Protein AF-A0A382K1B6-F1 (afdb_monomer)

pLDDT: mean 81.61, std 16.97, range [38.62, 98.44]

Structure (mmCIF, N/CA/C/O backbone):
data_AF-A0A382K1B6-F1
#
_entry.id   AF-A0A382K1B6-F1
#
loop_
_atom_site.group_PDB
_atom_site.id
_atom_site.type_symbol
_atom_site.label_atom_id
_atom_site.label_alt_id
_atom_site.label_comp_id
_atom_site.label_asym_id
_atom_site.label_entity_id
_atom_site.label_seq_id
_atom_site.pdbx_PDB_ins_code
_atom_site.Cartn_x
_atom_site.Cartn_y
_atom_site.Cartn_z
_atom_site.occupancy
_atom_site.B_iso_or_equiv
_atom_site.auth_seq_id
_atom_site.auth_comp_id
_atom_site.auth_asym_id
_atom_site.auth_atom_id
_atom_site.pdbx_PDB_model_num
ATOM 1 N N . ASP A 1 1 ? 16.438 2.794 -19.062 1.00 61.06 1 ASP A N 1
ATOM 2 C CA . ASP A 1 1 ? 15.133 2.669 -19.737 1.00 61.06 1 ASP A CA 1
ATOM 3 C C . ASP A 1 1 ? 14.566 1.275 -19.597 1.00 61.06 1 ASP A C 1
ATOM 5 O O . ASP A 1 1 ? 15.215 0.308 -19.989 1.00 61.06 1 ASP A O 1
ATOM 9 N N . ASP A 1 2 ? 13.371 1.182 -19.017 1.00 67.75 2 ASP A N 1
ATOM 10 C CA . ASP A 1 2 ? 12.575 -0.043 -18.991 1.00 67.75 2 ASP A CA 1
ATOM 11 C C . ASP A 1 2 ? 11.962 -0.269 -20.380 1.00 67.75 2 ASP A C 1
ATOM 13 O O . ASP A 1 2 ? 10.885 0.226 -20.700 1.00 67.75 2 ASP A O 1
ATOM 17 N N . LYS A 1 3 ? 12.677 -1.012 -21.229 1.00 71.62 3 LYS A N 1
ATOM 18 C CA . LYS A 1 3 ? 12.240 -1.328 -22.600 1.00 71.62 3 LYS A CA 1
ATOM 19 C C . LYS A 1 3 ? 10.991 -2.217 -22.647 1.00 71.62 3 LYS A C 1
ATOM 21 O O . LYS A 1 3 ? 10.421 -2.395 -23.718 1.00 71.62 3 LYS A O 1
ATOM 26 N N . THR A 1 4 ? 10.601 -2.796 -21.511 1.00 77.00 4 THR A N 1
ATOM 27 C CA . THR A 1 4 ? 9.505 -3.764 -21.392 1.00 77.00 4 THR A CA 1
ATOM 28 C C . THR A 1 4 ? 8.228 -3.160 -20.806 1.00 77.00 4 THR A C 1
ATOM 30 O O . THR A 1 4 ? 7.162 -3.753 -20.944 1.00 77.00 4 THR A O 1
ATOM 33 N N . GLY A 1 5 ? 8.317 -1.987 -20.168 1.00 85.25 5 GLY A N 1
ATOM 34 C CA . GLY A 1 5 ? 7.205 -1.330 -19.473 1.00 85.25 5 GLY A CA 1
ATOM 35 C C . GLY A 1 5 ? 6.766 -2.032 -18.181 1.00 85.25 5 GLY A C 1
ATOM 36 O O . GLY A 1 5 ? 5.759 -1.645 -17.587 1.00 85.25 5 GLY A O 1
ATOM 37 N N . ILE A 1 6 ? 7.496 -3.060 -17.742 1.00 86.31 6 ILE A N 1
ATOM 38 C CA . ILE A 1 6 ? 7.203 -3.867 -16.553 1.00 86.31 6 ILE A CA 1
ATOM 39 C C . ILE A 1 6 ? 7.291 -3.016 -15.280 1.00 86.31 6 ILE A C 1
ATOM 41 O O . ILE A 1 6 ? 6.363 -3.018 -14.467 1.00 86.31 6 ILE A O 1
ATOM 45 N N . GLY A 1 7 ? 8.355 -2.228 -15.136 1.00 87.00 7 GLY A N 1
ATOM 46 C CA . GLY A 1 7 ? 8.539 -1.311 -14.016 1.00 87.00 7 GLY A CA 1
ATOM 47 C C . GLY A 1 7 ? 7.517 -0.175 -14.043 1.00 87.00 7 GLY A C 1
ATOM 48 O O . GLY A 1 7 ? 6.980 0.200 -13.000 1.00 87.00 7 GLY A O 1
ATOM 49 N N . THR A 1 8 ? 7.163 0.329 -15.233 1.00 91.12 8 THR A N 1
ATOM 50 C CA . THR A 1 8 ? 6.077 1.317 -15.378 1.00 91.12 8 THR A CA 1
ATOM 51 C C . THR A 1 8 ? 4.728 0.748 -14.937 1.00 91.12 8 THR A C 1
ATOM 53 O O . THR A 1 8 ? 3.986 1.414 -14.213 1.00 91.12 8 THR A O 1
ATOM 56 N N . LEU A 1 9 ? 4.412 -0.488 -15.329 1.00 93.19 9 LEU A N 1
ATOM 57 C CA . LEU A 1 9 ? 3.174 -1.153 -14.935 1.00 93.19 9 LEU A CA 1
ATOM 58 C C . LEU A 1 9 ? 3.130 -1.398 -13.420 1.00 93.19 9 LEU A C 1
ATOM 60 O O . LEU A 1 9 ? 2.115 -1.102 -12.789 1.00 93.19 9 LEU A O 1
ATOM 64 N N . ALA A 1 10 ? 4.227 -1.877 -12.826 1.00 92.75 10 ALA A N 1
ATOM 65 C CA . ALA A 1 10 ? 4.334 -2.060 -11.379 1.00 92.75 10 ALA A CA 1
ATOM 66 C C . ALA A 1 10 ? 4.128 -0.735 -10.624 1.00 92.75 10 ALA A C 1
ATOM 68 O O . ALA A 1 10 ? 3.321 -0.670 -9.693 1.00 92.75 10 ALA A O 1
ATOM 69 N N . ALA A 1 11 ? 4.773 0.346 -11.075 1.00 91.06 11 ALA A N 1
ATOM 70 C CA . ALA A 1 11 ? 4.613 1.677 -10.495 1.00 91.06 11 ALA A CA 1
ATOM 71 C C . ALA A 1 11 ? 3.174 2.209 -10.625 1.00 91.06 11 ALA 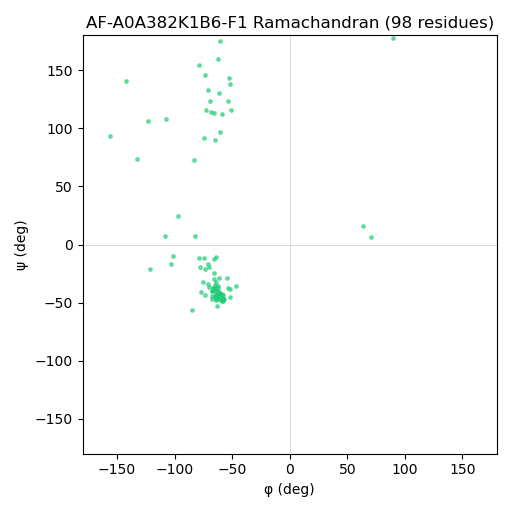A C 1
ATOM 73 O O . ALA A 1 11 ? 2.662 2.834 -9.696 1.00 91.06 11 ALA A O 1
ATOM 74 N N . ALA A 1 12 ? 2.490 1.938 -11.741 1.00 93.75 12 ALA A N 1
ATOM 75 C CA . ALA A 1 12 ? 1.097 2.339 -11.932 1.00 93.75 12 ALA A CA 1
ATOM 76 C C . ALA A 1 12 ? 0.156 1.656 -10.924 1.00 93.75 12 ALA A C 1
ATOM 78 O O . ALA A 1 12 ? -0.681 2.330 -10.319 1.00 93.75 12 ALA A O 1
ATOM 79 N N . TYR A 1 13 ? 0.323 0.348 -10.693 1.00 96.88 13 TYR A N 1
ATOM 80 C CA . TYR A 1 13 ? -0.421 -0.365 -9.649 1.00 96.88 13 TYR A CA 1
ATOM 81 C C . TYR A 1 13 ? -0.091 0.175 -8.254 1.00 96.88 13 TYR A C 1
ATOM 83 O O . TYR A 1 13 ? -1.009 0.468 -7.494 1.00 96.88 13 TYR A O 1
ATOM 91 N N . ALA A 1 14 ? 1.189 0.396 -7.938 1.00 94.06 14 ALA A N 1
ATOM 92 C CA . ALA A 1 14 ? 1.589 0.965 -6.650 1.00 94.06 14 ALA A CA 1
ATOM 93 C C . ALA A 1 14 ? 0.950 2.344 -6.400 1.00 94.06 14 ALA A C 1
ATOM 95 O O . ALA A 1 14 ? 0.363 2.572 -5.343 1.00 94.06 14 ALA A O 1
ATOM 96 N N . ASN A 1 15 ? 0.984 3.239 -7.392 1.00 93.38 15 ASN A N 1
ATOM 97 C CA . ASN A 1 15 ? 0.370 4.566 -7.297 1.00 93.38 15 ASN A CA 1
ATOM 98 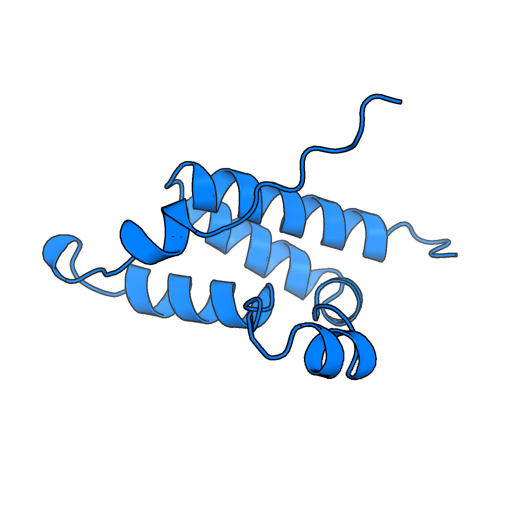C C . ASN A 1 15 ? -1.152 4.489 -7.132 1.00 93.38 15 ASN A C 1
ATOM 100 O O . ASN A 1 15 ? -1.726 5.236 -6.338 1.00 93.38 15 ASN A O 1
ATOM 104 N N . ARG A 1 16 ? -1.815 3.573 -7.849 1.00 96.19 16 ARG A N 1
ATOM 105 C CA . ARG A 1 16 ? -3.257 3.348 -7.688 1.00 96.19 16 ARG A CA 1
ATOM 106 C C . ARG A 1 16 ? -3.593 2.826 -6.291 1.00 96.19 16 ARG A C 1
ATOM 108 O O . ARG A 1 16 ? -4.557 3.306 -5.696 1.00 96.19 16 ARG A O 1
ATOM 115 N N . GLY A 1 17 ? -2.764 1.931 -5.752 1.00 96.06 17 GLY A N 1
ATOM 116 C CA . GLY A 1 17 ? -2.869 1.449 -4.379 1.00 96.06 17 GLY A CA 1
ATOM 117 C C . GLY A 1 17 ? -2.798 2.587 -3.362 1.00 96.06 17 GLY A C 1
ATOM 118 O O . GLY A 1 17 ? -3.685 2.696 -2.525 1.00 96.06 17 GLY A O 1
ATOM 119 N N . ILE A 1 18 ? -1.839 3.510 -3.508 1.00 92.06 18 ILE A N 1
ATOM 120 C CA . ILE A 1 18 ? -1.704 4.693 -2.632 1.00 92.06 18 ILE A CA 1
ATOM 121 C C . ILE A 1 18 ? -2.961 5.570 -2.662 1.00 92.06 18 ILE A C 1
ATOM 123 O O . ILE A 1 18 ? -3.404 6.062 -1.625 1.00 92.06 18 ILE A O 1
ATOM 127 N N . ILE A 1 19 ? -3.544 5.787 -3.845 1.00 93.38 19 ILE A N 1
ATOM 128 C CA . ILE A 1 19 ? -4.765 6.594 -3.987 1.00 93.38 19 ILE A CA 1
ATOM 129 C C . ILE A 1 19 ? -5.939 5.927 -3.263 1.00 93.38 19 ILE A C 1
ATOM 131 O O . ILE A 1 19 ? -6.671 6.600 -2.539 1.00 93.38 19 ILE A O 1
ATOM 135 N N . LYS A 1 20 ? -6.109 4.613 -3.430 1.00 95.81 20 LYS A N 1
ATOM 136 C CA . LYS A 1 20 ? -7.156 3.847 -2.743 1.00 95.81 20 LYS A CA 1
ATOM 137 C C . LYS A 1 20 ? -6.965 3.828 -1.230 1.00 95.81 20 LYS A C 1
ATOM 139 O O . LYS A 1 20 ? -7.921 4.079 -0.507 1.00 95.81 20 LYS A O 1
ATOM 144 N N . ASP A 1 21 ? -5.731 3.637 -0.771 1.00 92.88 21 ASP A N 1
ATOM 145 C CA . ASP A 1 21 ? -5.355 3.634 0.647 1.00 92.88 21 ASP A CA 1
ATOM 146 C C . ASP A 1 21 ? -5.759 4.958 1.317 1.00 92.88 21 ASP A C 1
ATOM 148 O O . ASP A 1 21 ? -6.471 4.981 2.318 1.00 92.88 21 ASP A O 1
ATOM 152 N N . ARG A 1 22 ? -5.440 6.087 0.668 1.00 89.00 22 ARG A N 1
ATOM 153 C CA . ARG A 1 22 ? -5.859 7.430 1.111 1.00 89.00 22 ARG A CA 1
ATOM 154 C C . ARG A 1 22 ? -7.371 7.639 1.088 1.00 89.00 22 ARG A C 1
ATOM 156 O O . ARG A 1 22 ? -7.902 8.364 1.926 1.00 89.00 22 ARG A O 1
ATOM 163 N N . ASN A 1 23 ? -8.062 7.002 0.149 1.00 92.44 23 ASN A N 1
ATOM 164 C CA . ASN A 1 23 ? -9.521 7.008 0.065 1.00 92.44 23 ASN A CA 1
ATOM 165 C C . ASN A 1 23 ? -10.180 5.978 0.999 1.00 92.44 23 ASN A C 1
ATOM 167 O O . ASN A 1 23 ? -11.398 5.817 0.944 1.00 92.44 23 ASN A O 1
ATOM 171 N N . LYS A 1 24 ? -9.402 5.310 1.865 1.00 94.31 24 LYS A N 1
ATOM 172 C CA . LYS A 1 24 ? -9.850 4.267 2.801 1.00 94.31 24 LYS A CA 1
ATOM 173 C C . LYS A 1 24 ? -10.400 3.004 2.125 1.00 94.31 24 LYS A C 1
ATOM 175 O O . LYS A 1 24 ? -11.026 2.176 2.782 1.00 94.31 24 LYS A O 1
ATO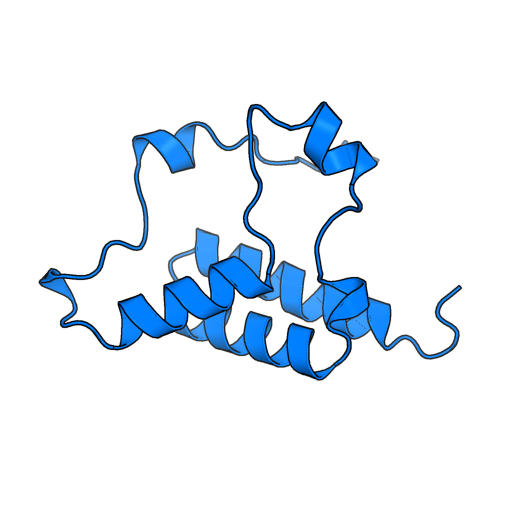M 180 N N . ASP A 1 25 ? -10.129 2.823 0.833 1.00 97.50 25 ASP A N 1
ATOM 181 C CA . ASP A 1 25 ? -10.339 1.565 0.112 1.00 97.50 25 ASP A CA 1
ATOM 182 C C . ASP A 1 25 ? -9.133 0.644 0.356 1.00 97.50 25 ASP A C 1
ATOM 184 O O . ASP A 1 25 ? -8.253 0.467 -0.489 1.00 97.50 25 ASP A O 1
ATOM 188 N N . TYR A 1 26 ? -9.050 0.113 1.576 1.00 96.88 26 TYR A N 1
ATOM 189 C CA . TYR A 1 26 ? -7.887 -0.650 2.032 1.00 96.88 26 TYR A CA 1
ATOM 190 C C . TYR A 1 26 ? -7.766 -2.022 1.360 1.00 96.88 26 TYR A C 1
ATOM 192 O O . TYR A 1 26 ? -6.654 -2.469 1.081 1.00 96.88 26 TYR A O 1
ATOM 200 N N . GLU A 1 27 ? -8.886 -2.677 1.047 1.00 97.88 27 GLU A N 1
ATOM 201 C CA . GLU A 1 27 ? -8.877 -3.945 0.309 1.00 97.88 27 GLU A CA 1
ATOM 202 C C . GLU A 1 27 ? -8.400 -3.738 -1.130 1.00 97.88 27 GLU A C 1
ATOM 204 O O . GLU A 1 27 ? -7.510 -4.451 -1.606 1.00 97.88 27 GLU A O 1
ATOM 209 N N . GLY A 1 28 ? -8.929 -2.718 -1.814 1.00 98.12 28 GLY A N 1
ATOM 210 C CA . GLY A 1 28 ? -8.498 -2.369 -3.159 1.00 98.12 28 GLY A CA 1
ATOM 211 C C . GLY A 1 28 ? -7.044 -1.894 -3.204 1.00 98.12 28 GLY A C 1
ATOM 212 O O . GLY A 1 28 ? -6.344 -2.189 -4.177 1.00 98.12 28 GLY A O 1
ATOM 213 N N . ALA A 1 29 ? -6.577 -1.191 -2.167 1.00 97.50 29 ALA A N 1
ATOM 214 C CA . ALA A 1 29 ? -5.177 -0.802 -2.019 1.00 97.50 29 ALA A CA 1
ATOM 215 C C . ALA A 1 29 ? -4.263 -2.019 -1.857 1.00 97.50 29 ALA A C 1
ATOM 217 O O . ALA A 1 29 ? -3.265 -2.140 -2.569 1.00 97.50 29 ALA A O 1
ATOM 218 N N . PHE A 1 30 ? -4.632 -2.953 -0.976 1.00 97.62 30 PHE A N 1
ATOM 219 C CA . PHE A 1 30 ? -3.886 -4.189 -0.757 1.00 97.62 30 PHE A CA 1
ATOM 220 C C . PHE A 1 30 ? -3.744 -5.008 -2.047 1.00 97.62 30 PHE A C 1
ATOM 222 O O . PHE A 1 30 ? -2.632 -5.407 -2.401 1.00 97.62 30 PHE A O 1
ATOM 229 N N . GLN A 1 31 ? -4.837 -5.192 -2.795 1.00 98.00 31 GLN A N 1
ATOM 230 C CA . GLN A 1 31 ? -4.810 -5.900 -4.081 1.00 98.00 31 GLN A CA 1
ATOM 231 C C . GLN A 1 31 ? -3.842 -5.252 -5.081 1.00 98.00 31 GLN A C 1
ATOM 233 O O . GLN A 1 31 ? -3.068 -5.949 -5.744 1.00 98.00 31 GLN A O 1
ATOM 238 N N . ASP A 1 32 ? -3.852 -3.920 -5.170 1.00 98.44 32 ASP A N 1
ATOM 239 C CA . ASP A 1 32 ? -2.967 -3.175 -6.065 1.00 98.44 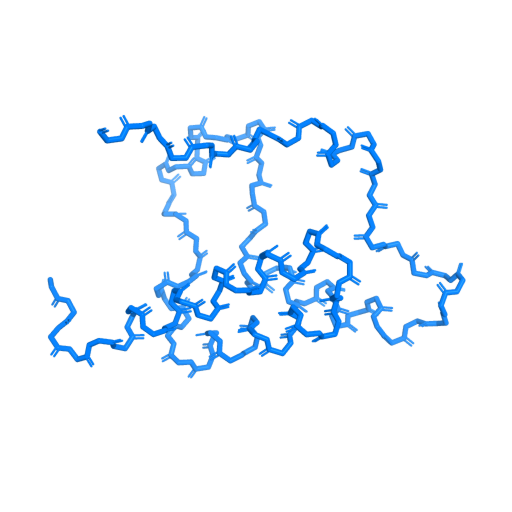32 ASP A CA 1
ATOM 240 C C . ASP A 1 32 ? -1.496 -3.265 -5.638 1.00 98.44 32 ASP A C 1
ATOM 242 O O . ASP A 1 32 ? -0.624 -3.466 -6.487 1.00 98.44 32 ASP A O 1
ATOM 246 N N . TYR A 1 33 ? -1.205 -3.205 -4.337 1.00 95.94 33 TYR A N 1
ATOM 247 C CA . TYR A 1 33 ? 0.156 -3.380 -3.832 1.00 95.94 33 TYR A CA 1
ATOM 248 C C . TYR A 1 33 ? 0.699 -4.790 -4.083 1.00 95.94 33 TYR A C 1
ATOM 250 O O . TYR A 1 33 ? 1.829 -4.934 -4.555 1.00 95.94 33 TYR A O 1
ATOM 258 N N . VAL A 1 34 ? -0.101 -5.832 -3.832 1.00 97.06 34 VAL A N 1
ATOM 259 C CA . VAL A 1 34 ? 0.283 -7.225 -4.123 1.00 97.06 34 VAL A CA 1
ATOM 260 C C . VAL A 1 34 ? 0.550 -7.405 -5.614 1.00 97.06 34 VAL A C 1
ATOM 262 O O . VAL A 1 34 ? 1.551 -8.016 -5.997 1.00 97.06 34 VAL A O 1
ATOM 265 N N . LYS A 1 35 ? -0.300 -6.827 -6.471 1.00 96.56 35 LYS A N 1
ATOM 266 C CA . LYS A 1 35 ? -0.108 -6.885 -7.921 1.00 96.56 35 LYS A CA 1
ATOM 267 C C . LYS A 1 35 ? 1.182 -6.187 -8.351 1.00 96.56 35 LYS A C 1
ATOM 269 O O . LYS A 1 35 ? 1.924 -6.759 -9.145 1.00 96.56 35 LYS A O 1
ATOM 274 N N . ALA A 1 36 ? 1.465 -5.001 -7.814 1.00 95.12 36 ALA A N 1
ATOM 275 C CA . ALA A 1 36 ? 2.686 -4.252 -8.101 1.00 95.12 36 ALA A CA 1
ATOM 276 C C . ALA A 1 36 ? 3.951 -5.045 -7.728 1.00 95.12 36 ALA A C 1
ATOM 278 O O . ALA A 1 36 ? 4.847 -5.205 -8.557 1.00 95.12 36 ALA A O 1
ATOM 279 N N . LEU A 1 37 ? 3.982 -5.607 -6.513 1.00 92.94 37 LEU A N 1
ATOM 280 C CA . LEU A 1 37 ? 5.088 -6.436 -6.017 1.00 92.94 37 LEU A CA 1
ATOM 281 C C . LEU A 1 37 ? 5.284 -7.710 -6.853 1.00 92.94 37 LEU A C 1
ATOM 283 O O . LEU A 1 37 ? 6.417 -8.140 -7.054 1.00 92.94 37 LEU A O 1
ATOM 287 N N . GL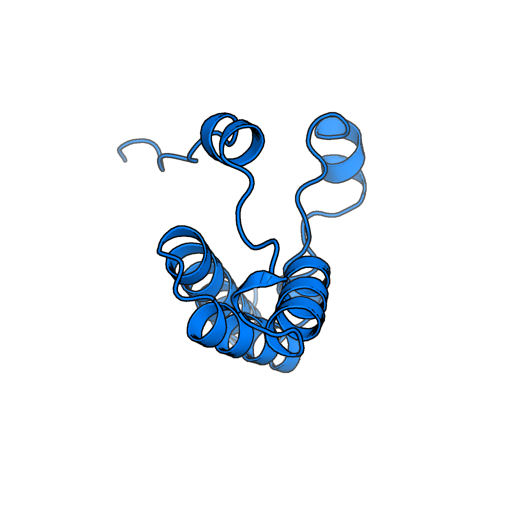Y A 1 38 ? 4.195 -8.303 -7.351 1.00 91.75 38 GLY A N 1
ATOM 288 C CA . GLY A 1 38 ? 4.244 -9.479 -8.222 1.00 91.75 38 GLY A CA 1
ATOM 289 C C . GLY A 1 38 ? 4.708 -9.194 -9.656 1.00 91.75 38 GLY A C 1
ATOM 290 O O . GLY A 1 38 ? 5.148 -10.119 -10.332 1.00 91.75 38 GLY A O 1
ATOM 291 N N . ILE A 1 39 ? 4.609 -7.945 -10.127 1.00 93.12 39 ILE A N 1
ATOM 292 C CA . ILE A 1 39 ? 5.093 -7.531 -11.454 1.00 93.12 39 ILE A CA 1
ATOM 293 C C . ILE A 1 39 ? 6.584 -7.199 -11.388 1.00 93.12 39 ILE A C 1
ATOM 295 O O . ILE A 1 39 ? 7.372 -7.779 -12.129 1.00 93.12 39 ILE A O 1
ATOM 299 N N . ASP A 1 40 ? 6.962 -6.275 -10.503 1.00 90.62 40 ASP A N 1
ATOM 300 C CA . ASP A 1 40 ? 8.354 -5.870 -10.306 1.00 90.62 40 ASP A CA 1
ATOM 301 C C . ASP A 1 40 ? 8.544 -5.285 -8.906 1.00 90.62 40 ASP A C 1
ATOM 303 O O . ASP A 1 40 ? 8.352 -4.092 -8.658 1.00 90.62 40 ASP A O 1
ATOM 307 N N . HIS A 1 41 ? 8.940 -6.147 -7.971 1.00 84.50 41 HIS A N 1
ATOM 308 C CA . HIS A 1 41 ? 9.205 -5.746 -6.595 1.00 84.50 41 HIS A CA 1
ATOM 309 C C . HIS A 1 41 ? 10.406 -4.802 -6.461 1.00 84.50 41 HIS A C 1
ATOM 311 O O . HIS A 1 41 ? 10.454 -4.055 -5.486 1.00 84.50 41 HIS A O 1
ATOM 317 N N . VAL A 1 42 ? 11.366 -4.820 -7.395 1.00 85.25 42 VAL A N 1
ATOM 318 C CA . VAL A 1 42 ? 12.551 -3.949 -7.344 1.00 85.25 42 VAL A CA 1
ATOM 319 C C . VAL A 1 42 ? 12.146 -2.524 -7.701 1.00 85.25 42 VAL A C 1
ATOM 321 O O . VAL A 1 42 ? 12.519 -1.589 -6.992 1.00 85.25 42 VAL A O 1
ATOM 324 N N . ALA A 1 43 ? 11.314 -2.360 -8.732 1.00 84.88 43 ALA A N 1
ATOM 325 C CA . ALA A 1 43 ? 10.792 -1.055 -9.137 1.00 84.88 43 ALA A CA 1
ATOM 326 C C . ALA A 1 43 ? 9.941 -0.377 -8.046 1.00 84.88 43 ALA A C 1
ATOM 328 O O . ALA A 1 43 ? 9.905 0.852 -7.976 1.00 84.88 43 ALA A O 1
ATOM 329 N N . VAL A 1 44 ? 9.274 -1.154 -7.182 1.00 83.19 44 VAL A N 1
ATOM 330 C CA . VAL A 1 44 ? 8.385 -0.630 -6.123 1.00 83.19 44 VAL A CA 1
ATOM 331 C C . VAL A 1 44 ? 8.945 -0.764 -4.701 1.00 83.19 44 VAL A C 1
ATOM 333 O O . VAL A 1 44 ? 8.244 -0.454 -3.734 1.00 83.19 44 VAL A O 1
ATOM 336 N N . ALA A 1 45 ? 10.208 -1.179 -4.546 1.00 75.31 45 ALA A N 1
ATOM 337 C CA . ALA A 1 45 ? 10.865 -1.356 -3.244 1.00 75.31 45 ALA A CA 1
ATOM 338 C C . ALA A 1 45 ? 11.022 -0.046 -2.443 1.00 75.31 45 ALA A C 1
ATOM 340 O O . ALA A 1 45 ? 11.327 -0.079 -1.252 1.00 75.31 45 ALA A O 1
ATOM 341 N N . GLY A 1 46 ? 10.770 1.101 -3.073 1.00 69.62 46 GLY A N 1
ATOM 342 C CA . GLY A 1 46 ? 11.015 2.415 -2.500 1.00 69.62 46 GLY A CA 1
ATOM 343 C C . GLY A 1 46 ? 12.424 2.910 -2.822 1.00 69.62 46 GLY A C 1
ATOM 344 O O . GLY A 1 46 ? 13.196 2.237 -3.510 1.00 69.62 46 GLY A O 1
ATOM 345 N N . PRO A 1 47 ? 12.760 4.132 -2.397 1.00 62.94 47 PRO A N 1
ATOM 346 C CA . PRO A 1 47 ? 13.996 4.753 -2.816 1.00 62.94 47 PRO A CA 1
ATOM 347 C C . PRO A 1 47 ? 15.193 4.102 -2.107 1.00 62.94 47 PRO A C 1
ATOM 349 O O . PRO A 1 47 ? 15.100 3.672 -0.958 1.00 62.94 47 PRO A O 1
ATOM 352 N N . GLY A 1 48 ? 16.327 4.018 -2.808 1.00 65.69 48 GLY A N 1
ATOM 353 C CA . GLY A 1 48 ? 17.548 3.411 -2.278 1.00 65.69 48 GLY A CA 1
ATOM 354 C C . GLY A 1 48 ? 18.077 4.109 -1.018 1.00 65.69 48 GLY A C 1
ATOM 355 O O . GLY A 1 48 ? 17.595 5.166 -0.606 1.00 65.69 48 GLY A O 1
ATOM 356 N N . LEU A 1 49 ? 19.129 3.535 -0.426 1.00 64.69 49 LEU A N 1
ATOM 357 C CA . LEU A 1 49 ? 19.698 3.958 0.865 1.00 64.69 49 LEU A CA 1
ATOM 358 C C . LEU A 1 49 ? 19.914 5.480 1.001 1.00 64.69 49 LEU A C 1
ATOM 360 O O . LEU A 1 49 ? 19.682 6.031 2.073 1.00 64.69 49 LEU A O 1
ATOM 364 N N . GLY A 1 50 ? 20.294 6.176 -0.076 1.00 59.78 50 GLY A N 1
ATOM 365 C CA . GLY A 1 50 ? 20.527 7.626 -0.057 1.00 59.78 50 GLY A CA 1
ATOM 366 C C . GLY A 1 50 ? 19.297 8.459 0.323 1.00 59.78 50 GLY A C 1
ATOM 367 O O . GLY A 1 50 ? 19.401 9.375 1.136 1.00 59.78 50 GLY A O 1
ATOM 368 N N . THR A 1 51 ? 18.112 8.124 -0.191 1.00 59.69 51 THR A N 1
ATOM 369 C CA . THR A 1 51 ? 16.874 8.840 0.161 1.00 59.69 51 THR A CA 1
ATOM 370 C C . THR A 1 51 ? 16.388 8.469 1.555 1.00 59.69 51 THR A C 1
ATOM 372 O O . THR A 1 51 ? 15.845 9.324 2.246 1.00 59.69 51 THR A O 1
ATOM 375 N N . ILE A 1 52 ? 16.618 7.229 1.998 1.00 61.19 52 ILE A N 1
ATOM 376 C CA . ILE A 1 52 ? 16.293 6.790 3.365 1.00 61.19 52 ILE A CA 1
ATOM 377 C C . ILE A 1 52 ? 17.079 7.617 4.390 1.00 61.19 52 ILE A C 1
ATOM 379 O O . ILE A 1 52 ? 16.515 8.052 5.391 1.00 61.19 52 ILE A O 1
ATOM 383 N N . ILE A 1 53 ? 18.362 7.876 4.120 1.00 60.56 53 ILE A N 1
ATOM 384 C CA . ILE A 1 53 ? 19.227 8.680 4.993 1.00 60.56 53 ILE A CA 1
ATOM 385 C C . ILE A 1 53 ? 18.782 10.150 5.010 1.00 60.56 53 ILE A C 1
ATOM 387 O O . ILE A 1 53 ? 18.693 10.752 6.078 1.00 60.56 53 ILE A O 1
ATOM 391 N N . LEU A 1 54 ? 18.461 10.729 3.848 1.00 58.91 54 LEU A N 1
ATOM 392 C CA . LEU A 1 54 ? 18.029 12.130 3.754 1.00 58.91 54 LEU A CA 1
ATOM 393 C C . LEU A 1 54 ? 16.631 12.3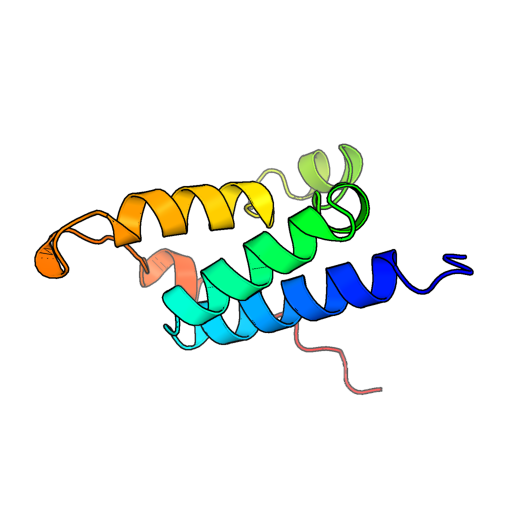64 4.353 1.00 58.91 54 LEU A C 1
ATOM 395 O O . LEU A 1 54 ? 16.409 13.374 5.018 1.00 58.91 54 LEU A O 1
ATOM 399 N N . ASN A 1 55 ? 15.713 11.410 4.182 1.00 53.62 55 ASN A N 1
ATOM 400 C CA . ASN A 1 55 ? 14.350 11.460 4.716 1.00 53.62 55 ASN A CA 1
ATOM 401 C C . ASN A 1 55 ? 14.204 10.686 6.036 1.00 53.62 55 ASN A C 1
ATOM 403 O O . ASN A 1 55 ? 13.100 10.280 6.382 1.00 53.62 55 ASN A O 1
ATOM 407 N N . TYR A 1 56 ? 15.280 10.504 6.808 1.00 47.06 56 TYR A N 1
ATOM 408 C CA . TYR A 1 56 ? 15.280 9.696 8.038 1.00 47.06 56 TYR A CA 1
ATOM 409 C C . TYR A 1 56 ? 14.205 10.113 9.063 1.00 47.06 56 TYR A C 1
ATOM 411 O O . TYR A 1 56 ? 13.680 9.276 9.793 1.00 47.06 56 TYR A O 1
ATOM 419 N N . LYS A 1 57 ? 13.817 11.398 9.086 1.00 50.72 57 LYS A N 1
ATOM 420 C CA . LYS A 1 57 ? 12.721 11.905 9.936 1.00 50.72 57 LYS A CA 1
ATOM 421 C C . LYS A 1 57 ? 11.321 11.441 9.497 1.00 50.72 57 LYS A C 1
ATOM 423 O O . LYS A 1 57 ? 10.401 11.481 10.303 1.00 50.72 57 LYS A O 1
ATOM 428 N N . PHE A 1 58 ? 11.167 10.994 8.251 1.00 52.94 58 PHE A N 1
ATOM 429 C CA . PHE A 1 58 ? 9.921 10.542 7.635 1.00 52.94 58 PHE A CA 1
ATOM 430 C C . PHE A 1 58 ? 10.170 9.206 6.921 1.00 52.94 58 PHE A C 1
ATOM 432 O O . PHE A 1 58 ? 10.246 9.148 5.690 1.00 52.94 58 PHE A O 1
ATOM 439 N N . LYS A 1 59 ? 10.332 8.116 7.686 1.00 53.44 59 LYS A N 1
ATOM 440 C CA . LYS A 1 59 ? 10.438 6.764 7.117 1.00 53.44 59 LYS A CA 1
ATOM 441 C C . LYS A 1 59 ? 9.148 6.459 6.344 1.00 53.44 59 LYS A C 1
ATOM 443 O O . LYS A 1 59 ? 8.131 6.100 6.926 1.00 53.44 59 LYS A O 1
ATOM 448 N N . SER A 1 60 ? 9.179 6.654 5.030 1.00 56.22 60 SER A N 1
ATOM 449 C CA . SER A 1 60 ? 8.064 6.302 4.153 1.00 56.22 60 SER A CA 1
ATOM 450 C C . SER A 1 60 ? 7.976 4.780 4.127 1.00 56.22 60 SER A C 1
ATOM 452 O O . SER A 1 60 ? 8.976 4.130 3.825 1.00 56.22 60 SER A O 1
ATOM 454 N N . SER A 1 61 ? 6.822 4.207 4.477 1.00 66.75 61 SER A N 1
ATOM 455 C CA . SER A 1 61 ? 6.629 2.763 4.320 1.00 66.75 61 SER A CA 1
ATOM 456 C C . SER A 1 61 ? 6.744 2.407 2.841 1.00 66.75 61 SER A C 1
ATOM 458 O O . SER A 1 61 ? 6.115 3.042 1.992 1.00 66.75 61 SER A O 1
ATOM 460 N N . SER A 1 62 ? 7.556 1.403 2.528 1.00 84.62 62 SER A N 1
ATOM 461 C CA . SER A 1 62 ? 7.593 0.824 1.184 1.00 84.62 62 SER A CA 1
ATOM 462 C C . SER A 1 62 ? 6.235 0.206 0.828 1.00 84.62 62 SER A C 1
ATOM 464 O O . SER A 1 62 ? 5.457 -0.169 1.709 1.00 84.62 62 SER A O 1
ATOM 466 N N . VAL A 1 63 ? 5.968 0.025 -0.471 1.00 89.25 63 VAL A N 1
ATOM 467 C CA . VAL A 1 63 ? 4.772 -0.697 -0.954 1.00 89.25 63 VAL A CA 1
ATOM 468 C C . VAL A 1 63 ? 4.661 -2.071 -0.287 1.00 89.25 63 VAL A C 1
ATOM 470 O O . VAL A 1 63 ? 3.577 -2.494 0.102 1.00 89.25 63 VAL A O 1
ATOM 473 N N . LYS A 1 64 ? 5.803 -2.738 -0.083 1.00 89.75 64 LYS A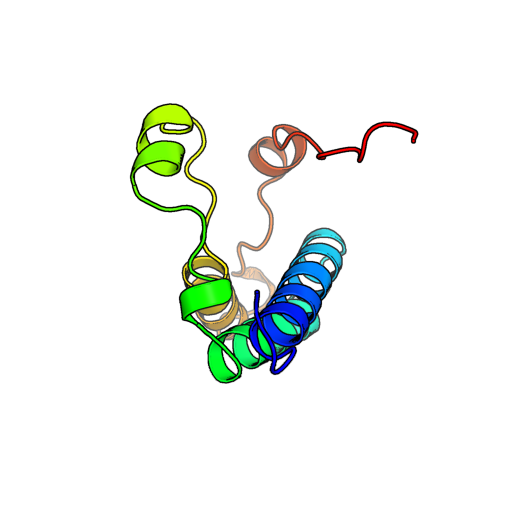 N 1
ATOM 474 C CA . LYS A 1 64 ? 5.896 -4.016 0.625 1.00 89.75 64 LYS A CA 1
ATOM 475 C C . LYS A 1 64 ? 5.466 -3.912 2.087 1.00 89.75 64 LYS A C 1
ATOM 477 O O . LYS A 1 64 ? 4.630 -4.699 2.519 1.00 89.75 64 LYS A O 1
ATOM 482 N N . GLU A 1 65 ? 6.035 -2.977 2.846 1.00 89.00 65 GLU A N 1
ATOM 483 C CA . GLU A 1 65 ? 5.695 -2.799 4.266 1.00 89.00 65 GLU A CA 1
ATOM 484 C C . GLU A 1 65 ? 4.210 -2.454 4.435 1.00 89.00 65 GLU A C 1
ATOM 486 O O . GLU A 1 65 ? 3.540 -3.041 5.283 1.00 89.00 65 GLU A O 1
ATOM 491 N N . ARG A 1 66 ? 3.663 -1.573 3.584 1.00 92.31 66 ARG A N 1
ATOM 492 C CA . ARG A 1 66 ? 2.237 -1.226 3.647 1.00 92.31 66 ARG A CA 1
ATOM 493 C C . ARG A 1 66 ? 1.338 -2.400 3.260 1.00 92.31 66 ARG A C 1
ATOM 495 O O . ARG A 1 66 ? 0.328 -2.608 3.922 1.00 92.31 66 ARG A O 1
ATOM 502 N N . ALA A 1 67 ? 1.701 -3.195 2.251 1.00 92.94 67 ALA A N 1
ATOM 503 C CA . ALA A 1 67 ? 0.942 -4.392 1.880 1.00 92.94 67 ALA A CA 1
ATOM 504 C C . ALA A 1 67 ? 0.880 -5.422 3.017 1.00 92.94 67 ALA A C 1
ATOM 506 O O . ALA A 1 67 ? -0.188 -5.968 3.286 1.00 92.94 67 ALA A O 1
ATOM 507 N N . LEU A 1 68 ? 2.006 -5.663 3.700 1.00 93.31 68 LEU A N 1
ATOM 508 C CA . LEU A 1 68 ? 2.062 -6.566 4.854 1.00 93.31 68 LEU A CA 1
ATOM 509 C C . LEU A 1 68 ? 1.176 -6.062 5.995 1.00 93.31 68 LEU A C 1
ATOM 511 O O . LEU A 1 68 ? 0.360 -6.819 6.511 1.00 93.31 68 LEU A O 1
ATOM 515 N N . TYR A 1 69 ? 1.273 -4.772 6.315 1.00 93.75 69 TYR A N 1
ATOM 516 C CA . TYR A 1 69 ? 0.435 -4.153 7.335 1.00 93.75 69 TYR A CA 1
ATOM 517 C C . TYR A 1 69 ? -1.060 -4.261 7.014 1.00 93.75 69 TYR A C 1
ATOM 519 O O . TYR A 1 69 ? -1.846 -4.660 7.869 1.00 93.75 69 TYR A O 1
ATOM 527 N N . LEU A 1 70 ? -1.465 -3.944 5.779 1.00 94.62 70 LEU A N 1
ATOM 528 C CA . LEU A 1 70 ? -2.865 -4.071 5.374 1.00 94.62 70 LEU A CA 1
ATOM 529 C C . LEU A 1 70 ? -3.342 -5.521 5.473 1.00 94.62 70 LEU A C 1
ATOM 531 O O . LEU A 1 70 ? -4.436 -5.751 5.974 1.00 94.62 70 LEU A O 1
ATOM 535 N N . ASN A 1 71 ? -2.521 -6.495 5.069 1.00 96.19 71 ASN A N 1
ATOM 536 C CA . ASN A 1 71 ? -2.858 -7.906 5.232 1.00 96.19 71 ASN A CA 1
ATOM 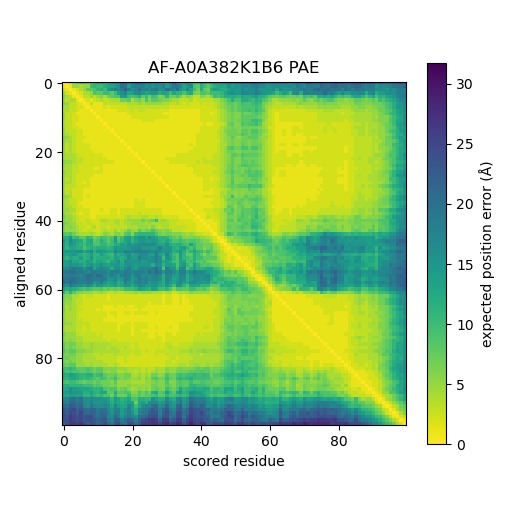537 C C . ASN A 1 71 ? -3.120 -8.257 6.701 1.00 96.19 71 ASN A C 1
ATOM 539 O O . ASN A 1 71 ? -4.150 -8.852 6.991 1.00 96.19 71 ASN A O 1
ATOM 543 N N . GLU A 1 72 ? -2.234 -7.862 7.619 1.00 95.69 72 GLU A N 1
ATOM 544 C CA . GLU A 1 72 ? -2.404 -8.102 9.059 1.00 95.69 72 GLU A CA 1
ATOM 545 C C . GLU A 1 72 ? -3.687 -7.460 9.602 1.00 95.69 72 GLU A C 1
ATOM 547 O O . GLU A 1 72 ? -4.479 -8.128 10.262 1.00 95.69 72 GLU A O 1
ATOM 552 N N . GLN A 1 73 ? -3.936 -6.188 9.276 1.00 97.06 73 GLN A N 1
ATOM 553 C CA . GLN A 1 73 ? -5.117 -5.461 9.749 1.00 97.06 73 GLN A CA 1
ATOM 554 C C . GLN A 1 73 ? -6.425 -6.029 9.188 1.00 97.06 73 GLN A C 1
ATOM 556 O O . GLN A 1 73 ? -7.424 -6.098 9.898 1.00 97.06 73 GLN A O 1
ATOM 561 N N . LEU A 1 74 ? -6.439 -6.464 7.927 1.00 95.88 74 LEU A N 1
ATOM 562 C CA . LEU A 1 74 ? -7.640 -7.014 7.296 1.00 95.88 74 LEU A CA 1
ATOM 563 C C . LEU A 1 74 ? -8.033 -8.395 7.854 1.00 95.88 74 LEU A C 1
ATOM 565 O O . LEU A 1 74 ? -9.189 -8.783 7.698 1.00 95.88 74 LEU A O 1
ATOM 569 N N . GLN A 1 75 ? -7.131 -9.101 8.550 1.00 95.94 75 GLN A N 1
ATOM 570 C CA . GLN A 1 75 ? -7.471 -10.324 9.295 1.00 95.94 75 GLN A CA 1
ATOM 571 C C . GLN A 1 75 ? -8.167 -10.044 10.638 1.00 95.94 75 GLN A C 1
ATOM 573 O O . GLN A 1 75 ? -8.806 -10.940 11.188 1.00 95.94 75 GLN A O 1
ATOM 578 N N . LEU A 1 76 ? -8.043 -8.830 11.184 1.00 97.19 76 LEU A N 1
ATOM 579 C CA . LEU A 1 76 ? -8.659 -8.466 12.460 1.00 97.19 76 LEU A CA 1
ATOM 580 C C . LEU A 1 76 ? -10.159 -8.150 12.290 1.00 97.19 76 LEU A C 1
ATOM 582 O O . LEU A 1 76 ? -10.583 -7.706 11.209 1.00 97.19 76 LEU A O 1
ATOM 586 N N . PRO A 1 77 ? -10.967 -8.308 13.358 1.00 97.62 77 PRO A N 1
ATOM 587 C CA . PRO A 1 77 ? -12.309 -7.735 13.433 1.00 97.62 77 PRO A CA 1
ATOM 588 C C . PRO A 1 77 ? -12.285 -6.233 13.136 1.00 97.62 77 PRO A C 1
ATOM 590 O O . PRO A 1 77 ? -11.351 -5.539 13.527 1.00 97.62 77 PRO A O 1
ATOM 593 N N . GLU A 1 78 ? -13.310 -5.714 12.455 1.00 94.06 78 GLU A N 1
ATOM 594 C CA . GLU A 1 78 ? -13.339 -4.324 11.967 1.00 94.06 78 GLU A CA 1
ATOM 595 C C . GLU A 1 78 ? -13.078 -3.284 13.070 1.00 94.06 78 GLU A C 1
ATOM 597 O O . GLU A 1 78 ? -12.359 -2.312 12.852 1.00 94.06 78 GLU A O 1
ATOM 602 N N . ASN A 1 79 ? -13.592 -3.530 14.275 1.00 95.94 79 ASN A N 1
ATOM 603 C CA . ASN A 1 79 ? -13.445 -2.669 15.450 1.00 95.94 79 ASN A CA 1
ATOM 604 C C . ASN A 1 79 ? -12.053 -2.706 16.109 1.00 95.94 79 ASN A C 1
ATOM 606 O O . ASN A 1 79 ? -11.782 -1.877 16.975 1.00 95.94 79 ASN A O 1
ATOM 610 N N . GLU A 1 80 ? -11.197 -3.656 15.737 1.00 96.81 80 GLU A N 1
ATOM 611 C CA . GLU A 1 80 ? -9.825 -3.796 16.246 1.00 96.81 80 GLU A CA 1
ATOM 612 C C . GLU A 1 80 ? -8.780 -3.267 15.254 1.00 96.81 80 GLU A C 1
ATOM 614 O O . GLU A 1 80 ? -7.604 -3.128 15.596 1.00 96.81 80 GLU A O 1
ATOM 619 N N . ARG A 1 81 ? -9.198 -2.947 14.022 1.00 96.44 81 ARG A N 1
ATOM 620 C CA . ARG A 1 81 ? -8.300 -2.459 12.975 1.00 96.44 81 ARG A CA 1
ATOM 621 C C . ARG A 1 81 ? -7.827 -1.045 13.282 1.00 96.44 81 ARG A C 1
ATOM 623 O O . ARG A 1 81 ? -8.618 -0.130 13.504 1.00 96.44 81 ARG A O 1
ATOM 630 N N . VAL A 1 82 ? -6.527 -0.838 13.156 1.00 95.00 82 VAL A N 1
ATOM 631 C CA . VAL A 1 82 ? -5.897 0.476 13.070 1.00 95.00 82 VAL A CA 1
ATOM 632 C C . VAL A 1 82 ? -5.458 0.621 11.620 1.00 95.00 82 VAL A C 1
ATOM 634 O O . VAL A 1 82 ? -4.570 -0.090 11.183 1.00 95.00 82 VAL A O 1
ATOM 637 N N . LEU A 1 83 ? -6.120 1.471 10.833 1.00 91.69 83 LEU A N 1
ATOM 638 C CA . LEU A 1 83 ? -5.824 1.620 9.393 1.00 91.69 83 LEU A CA 1
ATOM 639 C C . LEU A 1 83 ? -5.426 3.049 8.997 1.00 91.69 83 LEU A C 1
ATOM 641 O O . LEU A 1 83 ? -4.743 3.241 7.988 1.00 91.69 83 LEU A O 1
ATOM 645 N N . SER A 1 84 ? -5.796 4.019 9.834 1.00 87.50 84 SER A N 1
ATOM 646 C CA . SER A 1 84 ? -5.492 5.447 9.711 1.00 87.50 84 SER A CA 1
ATOM 647 C C . SER A 1 84 ? -5.214 6.036 11.091 1.00 87.50 84 SER A C 1
ATOM 649 O O . SER A 1 84 ? -5.934 5.715 12.041 1.00 87.50 84 SER A O 1
ATOM 651 N N . ILE A 1 85 ? -4.228 6.925 11.190 1.00 84.06 85 ILE A N 1
ATOM 652 C CA . ILE A 1 85 ? -3.928 7.688 12.408 1.00 84.06 85 ILE A CA 1
ATOM 653 C C . ILE A 1 85 ? -4.006 9.155 12.014 1.00 84.06 85 ILE A C 1
ATOM 655 O O . ILE A 1 85 ? -3.121 9.661 11.325 1.00 84.06 85 ILE A O 1
ATOM 659 N N . LYS A 1 86 ? -5.075 9.828 12.444 1.00 79.31 86 LYS A N 1
ATOM 660 C CA . LYS 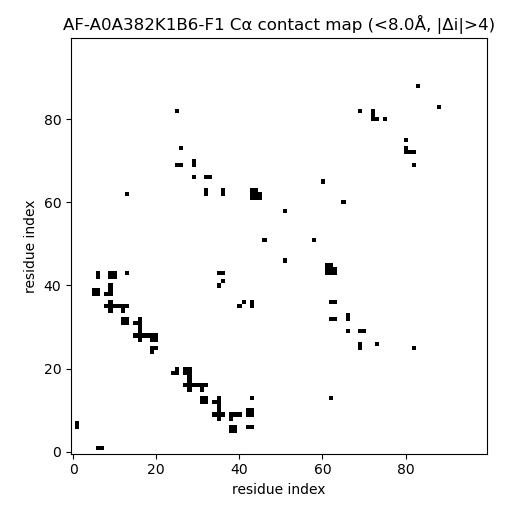A 1 86 ? -5.444 11.167 11.970 1.00 79.31 86 LYS A CA 1
ATOM 661 C C . LYS A 1 86 ? -4.285 12.162 12.067 1.00 79.31 86 LYS A C 1
ATOM 663 O O . LYS A 1 86 ? -4.008 12.863 11.101 1.00 79.31 86 LYS A O 1
ATOM 668 N N . GLU A 1 87 ? -3.572 12.176 13.188 1.00 81.06 87 GLU A N 1
ATOM 669 C CA . GLU A 1 87 ? -2.456 13.093 13.439 1.00 81.06 87 GLU A CA 1
ATOM 670 C C . GLU A 1 87 ? -1.273 12.854 12.488 1.00 81.06 87 GLU A C 1
ATOM 672 O O . GLU A 1 87 ? -0.611 13.801 12.063 1.00 81.06 87 GLU A O 1
ATOM 677 N N . LEU A 1 88 ? -0.999 11.591 12.142 1.00 75.31 88 LEU A N 1
ATOM 678 C CA . LEU A 1 88 ? 0.072 11.241 11.209 1.00 75.31 88 LEU A CA 1
ATOM 679 C C . LEU A 1 88 ? -0.343 11.517 9.767 1.00 75.31 88 LEU A C 1
ATOM 681 O O . LEU A 1 88 ? 0.463 12.038 8.997 1.00 75.31 88 LEU A O 1
ATOM 685 N N . ASP A 1 89 ? -1.589 11.202 9.418 1.00 74.12 89 ASP A N 1
ATOM 686 C CA . ASP A 1 89 ? -2.127 11.370 8.070 1.00 74.12 89 ASP A CA 1
ATOM 687 C C . ASP A 1 89 ? -2.237 12.856 7.690 1.00 74.12 89 ASP A C 1
ATOM 689 O O . ASP A 1 89 ? -1.886 13.235 6.573 1.00 74.12 89 ASP A O 1
ATOM 693 N N . GLU A 1 90 ? -2.630 13.723 8.630 1.00 75.38 90 GLU A N 1
ATOM 694 C CA . GLU A 1 90 ? -2.656 15.182 8.442 1.00 75.38 90 GLU A CA 1
ATOM 695 C C . GLU A 1 90 ? -1.252 15.787 8.260 1.00 75.38 90 GLU A C 1
ATOM 697 O O . GLU A 1 90 ? -1.091 16.787 7.557 1.00 75.38 90 GLU A O 1
ATOM 702 N N . GLY A 1 91 ? -0.224 15.172 8.856 1.00 69.25 91 GLY A N 1
ATOM 703 C CA . GLY A 1 91 ? 1.176 15.588 8.725 1.00 69.25 91 GLY A CA 1
ATOM 704 C C . GLY A 1 91 ? 1.849 15.151 7.418 1.00 69.25 91 GLY A C 1
ATOM 705 O O . GLY A 1 91 ? 2.946 15.625 7.103 1.00 69.25 91 GLY A O 1
ATOM 706 N N . GLN A 1 92 ? 1.225 14.262 6.638 1.00 67.00 92 GLN A N 1
ATOM 707 C CA . GLN A 1 92 ? 1.774 13.826 5.357 1.00 67.00 92 GLN A CA 1
ATOM 708 C C . GLN A 1 92 ? 1.639 14.939 4.315 1.00 67.00 92 GLN A C 1
ATOM 710 O O . GLN A 1 92 ? 0.545 15.306 3.883 1.00 67.00 92 GLN A O 1
ATOM 715 N N . VAL A 1 93 ? 2.776 15.455 3.845 1.00 60.75 93 VAL A N 1
ATOM 716 C CA . VAL A 1 93 ? 2.785 16.428 2.752 1.00 60.75 93 VAL A CA 1
ATOM 717 C C . VAL A 1 93 ? 2.276 15.742 1.486 1.00 60.75 93 VAL A C 1
ATOM 719 O O . VAL A 1 93 ? 2.930 14.866 0.918 1.00 60.75 93 VAL A O 1
ATOM 722 N N . MET A 1 94 ? 1.105 16.164 1.009 1.00 55.59 94 MET A N 1
ATOM 723 C CA . MET A 1 94 ? 0.658 15.834 -0.338 1.00 55.59 94 MET A CA 1
ATOM 724 C C . MET A 1 94 ? 1.697 16.359 -1.329 1.00 55.59 94 MET A C 1
ATOM 726 O O . MET A 1 94 ? 1.836 17.573 -1.492 1.00 55.59 94 MET A O 1
ATOM 730 N N . HIS A 1 95 ? 2.400 15.460 -2.020 1.00 52.78 95 HIS A N 1
ATOM 731 C CA . HIS A 1 95 ? 3.163 15.839 -3.202 1.00 52.78 95 HIS A CA 1
ATOM 732 C C . HIS A 1 95 ? 2.165 16.309 -4.266 1.00 52.78 95 HIS A C 1
ATOM 734 O O . HIS A 1 95 ? 1.643 15.518 -5.051 1.00 52.78 95 HIS A O 1
ATOM 740 N N . LYS A 1 96 ? 1.855 17.607 -4.267 1.00 49.09 96 LYS A N 1
ATOM 741 C CA . LYS A 1 96 ? 1.170 18.251 -5.382 1.00 49.09 96 LYS A CA 1
ATOM 742 C C . LYS A 1 96 ? 2.176 18.239 -6.531 1.00 49.09 96 LYS A C 1
ATOM 744 O O . LYS A 1 96 ? 3.217 18.878 -6.374 1.00 49.09 96 LYS A O 1
ATOM 749 N N . PRO A 1 97 ? 1.947 17.512 -7.641 1.00 47.22 97 PRO A N 1
ATOM 750 C CA . PRO A 1 97 ? 2.772 17.732 -8.819 1.00 47.22 97 PRO A CA 1
ATOM 751 C C . PRO A 1 97 ? 2.703 19.233 -9.117 1.00 47.22 97 PRO A C 1
ATOM 753 O O . PRO A 1 97 ? 1.609 19.803 -9.172 1.00 47.22 97 PRO A O 1
ATOM 756 N N . GLY A 1 98 ? 3.864 19.893 -9.164 1.00 38.62 98 GLY A N 1
ATOM 757 C CA . GLY A 1 98 ? 3.931 21.307 -9.510 1.00 38.62 98 GLY A CA 1
ATOM 758 C C . GLY A 1 98 ? 3.169 21.520 -10.813 1.00 38.62 98 GLY A C 1
ATOM 759 O O . GLY A 1 98 ? 3.237 20.669 -11.699 1.00 38.62 98 GLY A O 1
ATOM 760 N N . LYS A 1 99 ? 2.386 22.603 -10.897 1.00 43.81 99 LYS A N 1
ATOM 761 C CA . LYS A 1 99 ? 1.756 23.006 -12.158 1.00 43.81 99 LYS A CA 1
ATOM 762 C C . LYS A 1 99 ? 2.858 23.040 -13.223 1.00 43.81 99 LYS A C 1
ATOM 764 O O . LYS A 1 99 ? 3.816 23.790 -13.050 1.00 43.81 99 LYS A O 1
ATOM 769 N N . LEU A 1 100 ? 2.737 22.165 -14.222 1.00 39.28 100 LEU A N 1
ATOM 770 C CA . LEU A 1 100 ? 3.513 22.225 -15.459 1.00 39.28 100 LEU A CA 1
ATOM 771 C C . LEU A 1 100 ? 3.239 23.553 -16.171 1.00 39.28 100 LEU A C 1
ATOM 773 O O . LEU A 1 100 ? 2.087 24.041 -16.057 1.00 39.28 100 LEU A O 1
#

Solvent-accessible surface area (backbone atoms only — not comparable to full-atom values): 5866 Å² total; per-residue (Å²): 133,73,90,79,46,48,50,59,52,13,43,51,30,38,54,52,11,53,55,28,43,77,70,67,37,50,68,64,12,33,54,23,24,52,51,11,48,72,64,25,43,75,69,41,55,54,77,56,72,71,53,50,65,74,37,57,93,59,78,74,73,28,51,63,56,48,32,53,51,46,56,58,36,69,72,44,60,80,92,72,46,77,88,79,53,69,77,61,60,72,66,54,79,76,84,68,78,71,86,126

Mean predicted aligned error: 7.11 Å

Radius of gyration: 14.53 Å; Cα contacts (8 Å, |Δi|>4): 83; chains: 1; bounding box: 34×33×39 Å

Sequence (100 aa):
DDKTGIGTLAAAYANRGIIKDRNKDYEGAFQDYVKALGIDHVAVAGPGLGTIILNYKFKSSSVKERALYLNEQLQLPENERVLSIKELDEGQVMHKPGKL

Foldseek 3Di:
DPPPCLLVQLVVLQVVLVVCLLVVVLVSSLVSLVVSCVSPVPSQQDDDPVVCVVVVVPRDQTSVRSSVLSVVQVPDDPVPHDSDDPVVSVVDDPPDPPDD

InterPro domains:
  IPR036181 MIT domain superfamily [SSF116846] (9-83)

Organism: NCBI:txid408172

Secondary structure (DSSP, 8-state):
--TTSHHHHHHHHHHHHHHHHHTT-HHHHHHHHHHHHHHHTTTTS-S-HHHHHHTTTS-PPPHHHHHHHHHHHHTS-GGG-----HHHHHTS--------

Nearest PDB structures (foldseek):
  1wfd-assembly1_A  TM=6.678E-01  e=4.266E-01  Mus musculus
  4a5x-assembly2_B  TM=7.090E-01  e=1.238E+00  Homo sapiens
  5fvk-assembly2_B  TM=6.655E-01  e=1.171E+00  Saccharomyces cerevisiae
  4niq-assembly1_A  TM=6.753E-01  e=1.171E+00  Saccharomyces cerevisiae S288C
  4niq-assembly2_B  TM=6.835E-01  e=1.238E+00  Saccharomyces cerevisiae S288C